Protein AF-A0A963EB41-F1 (afdb_monomer)

Solvent-accessible surface area (backbone atoms only — not comparable to full-atom values): 5505 Å² total; per-residue (Å²): 130,86,82,71,86,81,82,78,71,51,72,68,46,49,53,49,39,54,52,39,36,54,47,17,61,71,67,40,35,80,42,30,69,58,30,68,74,65,74,48,82,71,67,79,51,50,67,56,45,49,74,72,40,55,54,28,27,65,34,51,55,94,79,74,21,58,54,43,53,71,68,50,48,50,44,47,43,49,34,34,30,74,31,25,59,72,58,19,52,54,48,53,45,71,44,71,110

pLDDT: mean 93.55, std 11.29, range [39.25, 98.75]

Nearest PDB structures (foldseek):
  4kto-assembly1_A  TM=9.819E-01  e=1.047E-06  Sinorhizobium meliloti 1021
  4kto-assembly1_B  TM=9.781E-01  e=2.341E-06  Sinorhizobium meliloti 1021
  2vig-assembly2_G  TM=9.760E-01  e=4.923E-05  Homo sapiens
  2vig-assembly2_H  TM=9.793E-01  e=4.144E-05  Homo sapiens
  7y0a-assembly1_A  TM=9.609E-01  e=7.361E-05  Homo sapiens

Radius of gyration: 13.58 Å; Cα contacts (8 Å, |Δi|>4): 101; chains: 1; bounding box: 23×34×38 Å

Sequence (97 aa):
MIQGMDFQSNETAVMLRDTVRNFSQQEIAPLAEKIDNNNQFPRELWPKLGALGLFGITVPENYGGSNLGYFEHVIAMEEISRASGSVGLSYGADSNL

Foldseek 3Di:
DPPDDDPPDDPVLVVLLVVLLVCLVPPQQVCAVVCVVVVDDPPVCVVVCVVVQLLQDCPDVVVPHVVHDVSSNVSNLVSNVVRHVVRSVVSCVRNPD

Secondary structure (DSSP, 8-state):
----------HHHHHHHHHHHHHIIIIIGGGHHHHHHHT---TTHHHHHHHTT-TTTTS-GGGT-----HHHHHHHHHHHHHH-HHHHHHHHHHTT-

Structure (mmCIF, N/CA/C/O backbone):
data_AF-A0A963EB41-F1
#
_entry.id   AF-A0A963EB41-F1
#
loop_
_atom_site.group_PDB
_atom_site.id
_atom_site.type_symbol
_atom_site.label_atom_id
_atom_site.label_alt_id
_atom_site.label_comp_id
_atom_site.label_asym_id
_atom_site.label_entity_id
_atom_site.label_seq_id
_atom_site.pdbx_PDB_ins_code
_atom_site.Cartn_x
_atom_site.Cartn_y
_atom_site.Cartn_z
_atom_site.occupancy
_atom_site.B_iso_or_equiv
_atom_site.auth_seq_id
_atom_site.auth_comp_id
_atom_site.auth_asym_id
_atom_site.auth_atom_id
_atom_site.pdbx_PDB_model_num
ATOM 1 N N . MET A 1 1 ? -0.482 23.043 8.435 1.00 39.25 1 MET A N 1
ATOM 2 C CA . MET A 1 1 ? -0.258 21.946 7.473 1.00 39.25 1 MET A CA 1
ATOM 3 C C . MET A 1 1 ? 1.178 22.050 7.011 1.00 39.25 1 MET A C 1
ATOM 5 O O . MET A 1 1 ? 1.543 23.099 6.499 1.00 39.25 1 MET A O 1
ATOM 9 N N . ILE A 1 2 ? 2.014 21.055 7.305 1.00 44.22 2 ILE A N 1
ATOM 10 C CA . ILE A 1 2 ? 3.410 21.060 6.853 1.00 44.22 2 ILE A CA 1
ATOM 11 C C . ILE A 1 2 ? 3.367 20.853 5.341 1.00 44.22 2 ILE A C 1
ATOM 13 O O . ILE A 1 2 ? 2.895 19.819 4.874 1.00 44.22 2 ILE A O 1
ATOM 17 N N . GLN A 1 3 ? 3.780 21.862 4.583 1.00 59.50 3 GLN A N 1
ATOM 18 C CA . GLN A 1 3 ? 3.923 21.757 3.139 1.00 59.50 3 GLN A CA 1
ATOM 19 C C . GLN A 1 3 ? 5.170 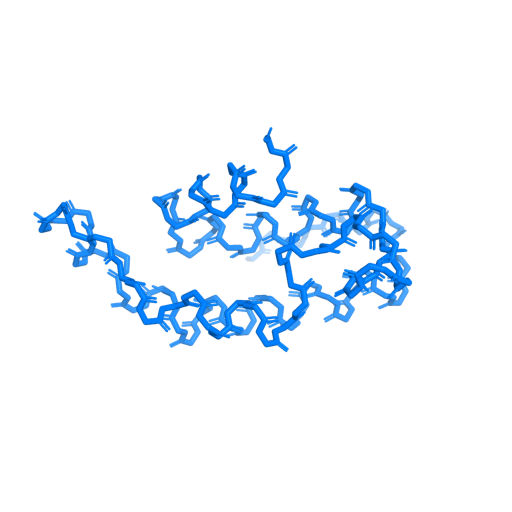20.899 2.890 1.00 59.50 3 GLN A C 1
ATOM 21 O O . GLN A 1 3 ? 6.287 21.329 3.173 1.00 59.50 3 GLN A O 1
ATOM 26 N N . GLY A 1 4 ? 4.963 19.635 2.516 1.00 64.69 4 GLY A N 1
ATOM 27 C CA . GLY A 1 4 ? 6.049 18.682 2.285 1.00 64.69 4 GLY A CA 1
ATOM 28 C C . GLY A 1 4 ? 6.900 19.084 1.081 1.00 64.69 4 GLY A C 1
ATOM 29 O O . GLY A 1 4 ? 6.382 19.650 0.121 1.00 64.69 4 GLY A O 1
ATOM 30 N N . MET A 1 5 ? 8.202 18.791 1.140 1.00 71.88 5 MET A N 1
ATOM 31 C CA . MET A 1 5 ? 9.089 18.890 -0.023 1.00 71.88 5 MET A CA 1
ATOM 32 C C . MET A 1 5 ? 8.585 17.984 -1.151 1.00 71.88 5 MET A C 1
ATOM 34 O O . MET A 1 5 ? 8.268 16.817 -0.916 1.00 71.88 5 MET A O 1
ATOM 38 N N . ASP A 1 6 ? 8.550 18.517 -2.370 1.00 67.31 6 ASP A N 1
ATOM 39 C CA . ASP A 1 6 ? 8.298 17.744 -3.583 1.00 67.31 6 ASP A CA 1
ATOM 40 C C . ASP A 1 6 ? 9.630 17.237 -4.150 1.00 67.31 6 ASP A C 1
ATOM 42 O O . ASP A 1 6 ? 10.451 18.004 -4.655 1.00 67.31 6 ASP A O 1
ATOM 46 N N . PHE A 1 7 ? 9.869 15.933 -4.016 1.00 70.38 7 PHE A N 1
ATOM 47 C CA . PHE A 1 7 ? 11.121 15.271 -4.390 1.00 70.38 7 PHE A CA 1
ATOM 48 C C . PHE A 1 7 ? 11.170 14.860 -5.871 1.00 70.38 7 PHE A C 1
ATOM 50 O O . PHE A 1 7 ? 11.585 13.750 -6.182 1.00 70.38 7 PHE A O 1
ATOM 57 N N . GLN A 1 8 ? 10.766 15.742 -6.792 1.00 61.94 8 GLN A N 1
ATOM 58 C CA . GLN A 1 8 ? 10.747 15.455 -8.238 1.00 61.94 8 GLN A CA 1
ATOM 59 C C . GLN A 1 8 ? 9.952 14.183 -8.579 1.00 61.94 8 GLN A C 1
ATOM 61 O O . GLN A 1 8 ? 10.427 13.292 -9.285 1.00 61.94 8 GLN A O 1
ATOM 66 N N . SER A 1 9 ? 8.730 14.084 -8.057 1.00 68.00 9 SER A N 1
ATOM 67 C CA . SER A 1 9 ? 7.835 12.991 -8.433 1.00 68.00 9 SER A CA 1
ATOM 68 C C . SER A 1 9 ? 7.434 13.107 -9.913 1.00 68.00 9 SER A C 1
ATOM 70 O O . SER A 1 9 ? 7.026 14.171 -10.374 1.00 68.00 9 SER A O 1
ATOM 72 N N . ASN A 1 10 ? 7.593 12.025 -10.686 1.00 83.06 10 ASN A N 1
ATOM 73 C CA . ASN A 1 10 ? 7.044 11.959 -12.044 1.00 83.06 10 ASN A CA 1
ATOM 74 C C . ASN A 1 10 ? 5.504 11.835 -11.978 1.00 83.06 10 ASN A C 1
ATOM 76 O O . ASN A 1 10 ? 4.943 11.527 -10.924 1.00 83.06 10 ASN A O 1
ATOM 80 N N . GLU A 1 11 ? 4.808 12.069 -13.093 1.00 89.88 11 GLU A N 1
ATOM 81 C CA . GLU A 1 11 ? 3.335 12.015 -13.133 1.00 89.88 11 GLU A CA 1
ATOM 82 C C . GLU A 1 11 ? 2.784 10.665 -12.643 1.00 89.88 11 GLU A C 1
ATOM 84 O O . GLU A 1 11 ? 1.797 10.633 -11.908 1.00 89.88 11 GLU A O 1
ATOM 89 N N . THR A 1 12 ? 3.458 9.557 -12.968 1.00 91.62 12 THR A N 1
ATOM 90 C CA . THR A 1 12 ? 3.102 8.209 -12.500 1.00 91.62 12 THR A CA 1
ATOM 91 C C . THR A 1 12 ? 3.127 8.110 -10.976 1.00 91.62 12 THR A C 1
ATOM 93 O O . THR A 1 12 ? 2.171 7.628 -10.373 1.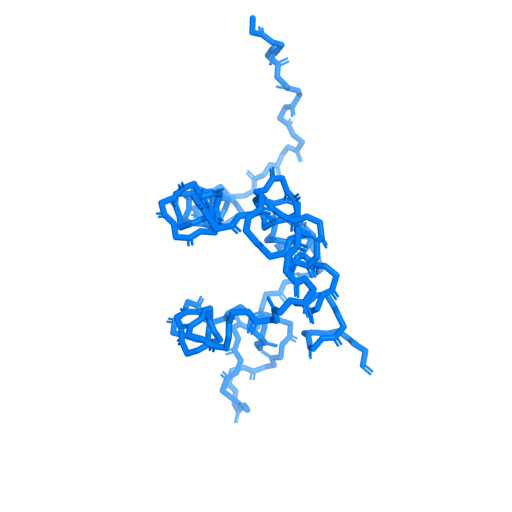00 91.62 12 THR A O 1
ATOM 96 N N . ALA A 1 13 ? 4.184 8.605 -10.336 1.00 92.50 13 ALA A N 1
ATOM 97 C CA . ALA A 1 13 ? 4.352 8.592 -8.891 1.00 92.50 13 ALA A CA 1
ATOM 98 C C . ALA A 1 13 ? 3.303 9.465 -8.184 1.00 92.50 13 ALA A C 1
ATOM 100 O O . ALA A 1 13 ? 2.791 9.076 -7.132 1.00 92.50 13 ALA A O 1
ATOM 101 N N . VAL A 1 14 ? 2.948 10.617 -8.766 1.00 93.38 14 VAL A N 1
ATOM 102 C CA . VAL A 1 14 ? 1.877 11.487 -8.248 1.00 93.38 14 VAL A CA 1
ATOM 103 C C . VAL A 1 14 ? 0.522 10.786 -8.336 1.00 93.38 14 VAL A 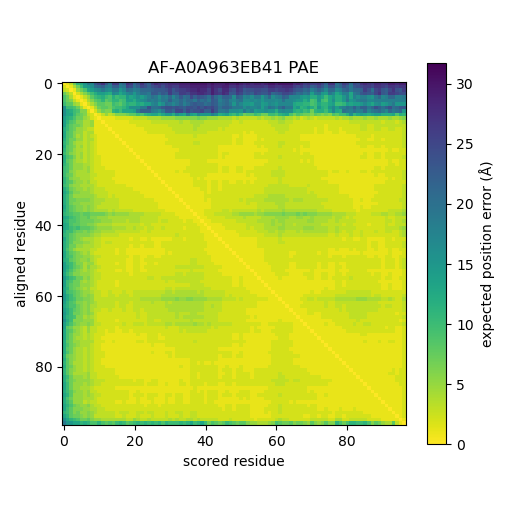C 1
ATOM 105 O O . VAL A 1 14 ? -0.177 10.678 -7.329 1.00 93.38 14 VAL A O 1
ATOM 108 N N . MET A 1 15 ? 0.173 10.243 -9.505 1.00 95.19 15 MET A N 1
ATOM 109 C CA . MET A 1 15 ? -1.096 9.533 -9.700 1.00 95.19 15 MET A CA 1
ATOM 110 C C . MET A 1 15 ? -1.213 8.302 -8.798 1.00 95.19 15 MET A C 1
ATOM 112 O O . MET A 1 15 ? -2.271 8.062 -8.209 1.00 95.19 15 MET A O 1
ATOM 116 N N . LEU A 1 16 ? -0.128 7.535 -8.656 1.00 96.75 16 LEU A N 1
ATOM 117 C CA . LEU A 1 16 ? -0.079 6.387 -7.757 1.00 96.75 16 LEU A CA 1
ATOM 118 C C . LEU A 1 16 ? -0.305 6.823 -6.310 1.00 96.75 16 LEU A C 1
ATOM 120 O O . LEU A 1 16 ? -1.144 6.240 -5.627 1.00 96.75 16 LEU A O 1
ATOM 124 N N . ARG A 1 17 ? 0.400 7.867 -5.855 1.00 96.81 17 ARG A N 1
ATOM 125 C CA . ARG A 1 17 ? 0.243 8.409 -4.502 1.00 96.81 17 ARG A CA 1
ATOM 126 C C . ARG A 1 17 ? -1.204 8.784 -4.224 1.00 96.81 17 ARG A C 1
ATOM 128 O O . ARG A 1 17 ? -1.741 8.364 -3.206 1.00 96.81 17 ARG A O 1
ATOM 135 N N . ASP A 1 18 ? -1.835 9.546 -5.110 1.00 97.25 18 ASP A N 1
ATOM 136 C CA . ASP A 1 18 ? -3.211 10.000 -4.906 1.00 97.25 18 ASP A CA 1
ATOM 137 C C . ASP A 1 18 ? -4.199 8.829 -4.918 1.00 97.25 18 ASP A C 1
ATOM 139 O O . ASP A 1 18 ? -5.104 8.769 -4.083 1.00 97.25 18 ASP A O 1
ATOM 143 N N . THR A 1 19 ? -3.988 7.853 -5.804 1.00 98.19 19 THR A N 1
ATOM 144 C CA . THR A 1 19 ? -4.802 6.632 -5.870 1.00 98.19 19 THR A CA 1
ATOM 145 C C . THR A 1 19 ? -4.702 5.831 -4.574 1.00 98.19 19 THR A C 1
ATOM 147 O O . THR A 1 19 ? -5.725 5.532 -3.952 1.00 98.19 19 THR A O 1
ATOM 150 N N . VAL A 1 20 ? -3.479 5.521 -4.128 1.00 98.56 20 VAL A N 1
ATOM 151 C CA . VAL A 1 20 ? -3.258 4.724 -2.915 1.00 98.56 20 VAL A CA 1
ATOM 152 C C . VAL A 1 20 ? -3.704 5.496 -1.679 1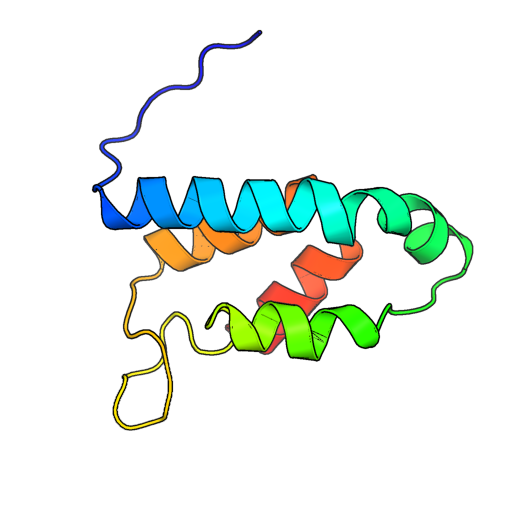.00 98.56 20 VAL A C 1
ATOM 154 O O . VAL A 1 20 ? -4.361 4.923 -0.820 1.00 98.56 20 VAL A O 1
ATOM 157 N N . ARG A 1 21 ? -3.446 6.805 -1.599 1.00 98.56 21 ARG A N 1
ATOM 158 C CA . ARG A 1 21 ? -3.913 7.651 -0.495 1.00 98.56 21 ARG A CA 1
ATOM 159 C C . ARG A 1 21 ? -5.429 7.622 -0.366 1.00 98.56 21 ARG A C 1
ATOM 161 O O . ARG A 1 21 ? -5.937 7.406 0.731 1.00 98.56 21 ARG A O 1
ATOM 168 N N . ASN A 1 22 ? -6.149 7.840 -1.465 1.00 98.62 22 ASN A N 1
ATOM 169 C CA . ASN A 1 22 ? -7.609 7.854 -1.449 1.00 98.62 22 ASN A CA 1
ATOM 170 C C . ASN A 1 22 ? -8.167 6.491 -1.030 1.00 98.62 22 ASN A C 1
ATOM 172 O O . ASN A 1 22 ? -9.025 6.436 -0.150 1.00 98.62 22 ASN A O 1
ATOM 176 N N . PHE A 1 23 ? -7.625 5.402 -1.582 1.00 98.75 23 PHE A N 1
ATOM 177 C CA . PHE A 1 23 ? -7.981 4.047 -1.170 1.00 98.75 23 PHE A CA 1
ATOM 178 C C . PHE A 1 23 ? -7.712 3.818 0.324 1.00 98.75 23 PHE A C 1
ATOM 180 O O . PHE A 1 23 ? -8.602 3.406 1.062 1.00 98.75 23 PHE A O 1
ATOM 187 N N . SER A 1 24 ? -6.512 4.149 0.797 1.00 98.75 24 SER A N 1
ATOM 188 C CA . SER A 1 24 ? -6.106 3.969 2.189 1.00 98.75 24 SER A CA 1
ATOM 189 C C . SER A 1 24 ? -7.004 4.732 3.162 1.00 98.75 24 SER A C 1
ATOM 191 O O . SER A 1 24 ? -7.396 4.181 4.187 1.00 98.75 24 SER A O 1
ATOM 193 N N . GLN A 1 25 ? -7.382 5.973 2.848 1.00 98.75 25 GLN A N 1
ATOM 194 C CA . GLN A 1 25 ? -8.275 6.766 3.700 1.00 98.75 25 GLN A CA 1
ATOM 195 C C . GLN A 1 25 ? -9.716 6.238 3.715 1.00 98.75 25 GLN A C 1
ATOM 197 O O . GLN A 1 25 ? -10.376 6.305 4.749 1.00 98.75 25 GLN A O 1
ATOM 202 N N . GLN A 1 26 ? -10.211 5.723 2.588 1.00 98.50 26 GLN A N 1
ATOM 203 C CA . GLN A 1 26 ? -11.596 5.261 2.465 1.00 98.50 26 GLN A CA 1
ATOM 204 C C . GLN A 1 26 ? -11.794 3.830 2.974 1.00 98.50 26 GLN A C 1
ATOM 206 O O . GLN A 1 26 ? -12.817 3.531 3.583 1.00 98.50 26 GLN A O 1
ATOM 211 N N . GLU A 1 27 ? -10.820 2.952 2.743 1.00 98.44 27 GLU A N 1
ATOM 212 C CA . GLU A 1 27 ? -10.981 1.506 2.914 1.00 98.44 27 GLU A CA 1
ATOM 213 C C . GLU A 1 27 ? -10.149 0.945 4.073 1.00 98.44 27 GLU A C 1
ATOM 215 O O . GLU A 1 27 ? -10.578 -0.004 4.726 1.00 98.44 27 GLU A O 1
ATOM 220 N N . ILE A 1 28 ? -8.972 1.519 4.356 1.00 98.62 28 ILE A N 1
ATOM 221 C CA . ILE A 1 28 ? -8.043 0.989 5.370 1.00 98.62 28 ILE A CA 1
ATOM 222 C C . ILE A 1 28 ? -8.193 1.730 6.702 1.00 98.62 28 ILE A C 1
ATOM 224 O O . ILE A 1 28 ? -8.382 1.100 7.742 1.00 98.62 28 ILE A O 1
ATOM 228 N N . ALA A 1 29 ? -8.132 3.064 6.686 1.00 98.69 29 ALA A N 1
ATOM 229 C CA . ALA A 1 29 ? -8.130 3.892 7.892 1.00 98.69 29 ALA A CA 1
ATOM 230 C C . ALA A 1 29 ? -9.344 3.647 8.816 1.00 98.69 29 ALA A C 1
ATOM 232 O O . ALA A 1 29 ? -9.135 3.545 10.026 1.00 98.69 29 ALA A O 1
ATOM 233 N N . PRO A 1 30 ? -10.584 3.449 8.311 1.00 98.50 30 PRO A N 1
ATOM 234 C CA . PRO A 1 30 ? -11.734 3.147 9.171 1.00 98.50 30 PRO A CA 1
ATOM 235 C C . PRO A 1 30 ? -11.633 1.807 9.914 1.00 98.50 30 PRO A C 1
ATOM 237 O O . PRO A 1 30 ? -12.363 1.580 10.877 1.00 98.50 30 PRO A O 1
ATOM 240 N N . LEU A 1 31 ? -10.762 0.901 9.459 1.00 98.00 31 LEU A N 1
ATOM 241 C CA . LEU A 1 31 ? -10.585 -0.430 10.037 1.00 98.00 31 LEU A CA 1
ATOM 242 C C . LEU A 1 31 ? -9.395 -0.505 11.002 1.00 98.00 31 LEU A C 1
ATOM 244 O O . LEU A 1 31 ? -9.348 -1.435 11.804 1.00 98.00 31 LEU A O 1
ATOM 248 N N . ALA A 1 32 ? -8.464 0.454 10.957 1.00 98.12 32 ALA A N 1
ATOM 249 C CA . ALA A 1 32 ? -7.176 0.392 11.652 1.00 98.12 32 ALA A CA 1
ATOM 250 C C . ALA A 1 32 ? -7.302 0.086 13.155 1.00 98.12 32 ALA A C 1
ATOM 252 O O . ALA A 1 32 ? -6.741 -0.896 13.633 1.00 98.12 32 ALA A O 1
ATOM 253 N N . GLU A 1 33 ? -8.118 0.851 13.885 1.00 98.12 33 GLU A N 1
ATOM 254 C CA . GLU A 1 33 ? -8.319 0.651 15.328 1.00 98.12 33 GLU A CA 1
ATOM 255 C C . GLU A 1 33 ? -8.926 -0.726 15.648 1.00 98.12 33 GLU A C 1
ATOM 257 O O . GLU A 1 33 ? -8.544 -1.383 16.616 1.00 98.12 33 GLU A O 1
ATOM 262 N N . LYS A 1 34 ? -9.863 -1.203 14.819 1.00 97.81 34 LYS A N 1
ATOM 263 C CA . LYS A 1 34 ? -10.490 -2.517 15.005 1.00 97.81 34 LYS A CA 1
ATOM 264 C C . LYS A 1 34 ? -9.493 -3.652 14.769 1.00 97.81 34 LYS A C 1
ATOM 266 O O . LYS A 1 34 ? -9.542 -4.644 15.494 1.00 97.81 34 LYS A O 1
ATOM 271 N N . ILE A 1 35 ? -8.629 -3.522 13.762 1.00 97.69 35 ILE A N 1
ATOM 272 C CA . ILE A 1 35 ? -7.574 -4.497 13.448 1.00 97.69 35 ILE A CA 1
ATOM 273 C C . ILE A 1 35 ? -6.636 -4.630 14.644 1.00 97.69 35 ILE A C 1
ATOM 275 O O . ILE A 1 35 ? -6.401 -5.748 15.106 1.00 97.69 35 ILE A O 1
ATOM 279 N N . ASP A 1 36 ? -6.176 -3.496 15.171 1.00 97.69 36 ASP A N 1
ATOM 280 C CA . ASP A 1 36 ? -5.223 -3.453 16.276 1.00 97.69 36 ASP A CA 1
ATOM 281 C C . ASP A 1 36 ? -5.843 -3.990 17.578 1.00 97.69 36 ASP A C 1
ATOM 283 O O . ASP A 1 36 ? -5.235 -4.816 18.258 1.00 97.69 36 ASP A O 1
ATOM 287 N N . ASN A 1 37 ? -7.087 -3.612 17.895 1.00 98.06 37 ASN A N 1
ATOM 288 C CA . ASN A 1 37 ? -7.771 -4.066 19.111 1.00 98.06 37 ASN A CA 1
ATOM 289 C C . ASN A 1 37 ? -8.136 -5.556 19.082 1.00 98.06 37 ASN A C 1
ATOM 291 O O . ASN A 1 37 ? -8.037 -6.244 20.098 1.00 98.06 37 ASN A O 1
ATOM 295 N N . ASN A 1 38 ? -8.580 -6.066 17.930 1.00 97.31 38 ASN A N 1
ATOM 296 C CA . ASN A 1 38 ? -9.063 -7.444 17.823 1.00 97.31 38 ASN A CA 1
ATOM 297 C C . ASN A 1 38 ? -7.979 -8.432 17.381 1.00 97.31 38 ASN A C 1
ATOM 299 O O . ASN A 1 38 ? -8.243 -9.635 17.375 1.00 97.31 38 ASN A O 1
ATOM 303 N N . ASN A 1 39 ? -6.794 -7.949 16.989 1.00 96.44 39 ASN A N 1
ATOM 304 C CA . ASN A 1 39 ? -5.715 -8.752 16.416 1.00 96.44 39 ASN A CA 1
ATOM 305 C C . ASN A 1 39 ? -6.205 -9.647 15.257 1.00 96.44 39 ASN A C 1
ATOM 307 O O . ASN A 1 39 ? -5.899 -10.840 15.177 1.00 96.44 39 ASN A O 1
ATOM 311 N N . GLN A 1 40 ? -7.045 -9.081 14.385 1.00 96.12 40 GLN A N 1
ATOM 312 C CA . GLN A 1 40 ? -7.661 -9.788 13.262 1.00 96.12 40 GLN A CA 1
ATOM 313 C C . GLN A 1 40 ? -7.347 -9.093 11.949 1.00 96.12 40 GLN A C 1
ATOM 315 O O . GLN A 1 40 ? -7.639 -7.914 11.759 1.00 96.12 40 GLN A O 1
ATOM 320 N N . PHE A 1 41 ? -6.791 -9.869 11.023 1.00 94.25 41 PHE A N 1
ATOM 321 C CA . PHE A 1 41 ? -6.402 -9.376 9.717 1.00 94.25 41 PHE A CA 1
ATOM 322 C C . PHE A 1 41 ? -7.620 -9.203 8.779 1.00 94.25 41 PHE A C 1
ATOM 324 O O . PHE A 1 41 ? -8.352 -10.178 8.571 1.00 94.25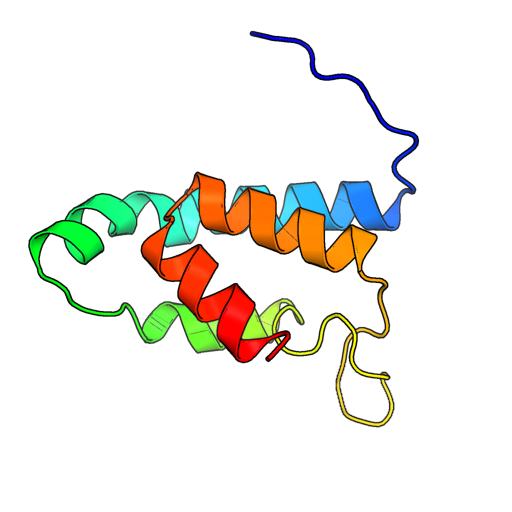 41 PHE A O 1
ATOM 331 N N . PRO A 1 42 ? -7.826 -8.024 8.158 1.00 94.88 42 PRO A N 1
ATOM 332 C CA . PRO A 1 42 ? -8.966 -7.743 7.278 1.00 94.88 42 PRO A CA 1
ATOM 333 C C . PRO A 1 42 ? -8.737 -8.305 5.862 1.00 94.88 42 PRO A C 1
ATOM 335 O O . PRO A 1 42 ? -8.334 -7.599 4.933 1.00 94.88 42 PRO A O 1
ATOM 338 N N . ARG A 1 43 ? -8.965 -9.610 5.674 1.00 95.44 43 ARG A N 1
ATOM 339 C CA . ARG A 1 43 ? -8.719 -10.305 4.391 1.00 95.44 43 ARG A CA 1
ATOM 340 C C . ARG A 1 43 ? -9.469 -9.702 3.201 1.00 95.44 43 ARG A C 1
ATOM 342 O O . ARG A 1 43 ? -9.016 -9.833 2.069 1.00 95.44 43 ARG A O 1
ATOM 349 N N . GLU A 1 44 ? -10.589 -9.035 3.439 1.00 96.25 44 GLU A N 1
ATOM 350 C CA . GLU A 1 44 ? -11.377 -8.336 2.425 1.00 96.25 44 GLU A CA 1
ATOM 351 C C . GLU A 1 44 ? -10.614 -7.205 1.718 1.00 96.25 44 GLU A C 1
ATOM 353 O O . GLU A 1 44 ? -10.987 -6.827 0.606 1.00 96.25 44 GLU A O 1
ATOM 358 N N . LEU A 1 45 ? -9.535 -6.683 2.317 1.00 97.62 45 LEU A N 1
ATOM 359 C CA . LEU A 1 45 ? -8.689 -5.671 1.685 1.00 97.62 45 LEU A CA 1
ATOM 360 C C . LEU A 1 45 ? -7.810 -6.249 0.568 1.00 97.62 45 LEU A C 1
ATOM 362 O O . LEU A 1 45 ? -7.456 -5.515 -0.351 1.00 97.62 45 LEU A O 1
ATOM 366 N N . TRP A 1 46 ? -7.478 -7.547 0.597 1.00 96.88 46 TRP A N 1
ATOM 367 C CA . TRP A 1 46 ? -6.495 -8.137 -0.327 1.00 96.88 46 TRP A CA 1
ATOM 368 C C . TRP A 1 46 ? -6.971 -8.086 -1.777 1.00 96.88 46 TRP A C 1
ATOM 370 O O . TRP A 1 46 ? -6.271 -7.515 -2.609 1.00 96.88 46 TRP A O 1
ATOM 380 N N . PRO A 1 47 ? -8.175 -8.581 -2.114 1.00 97.94 47 PRO A N 1
ATOM 381 C CA . PRO A 1 47 ? -8.675 -8.474 -3.481 1.00 97.94 47 PRO A CA 1
ATOM 382 C C . PRO A 1 47 ? -8.736 -7.024 -3.983 1.00 97.94 47 PRO A C 1
ATOM 384 O O . PRO A 1 47 ? -8.495 -6.776 -5.161 1.00 97.94 47 PRO A O 1
ATOM 387 N N . LYS A 1 48 ? -9.013 -6.060 -3.092 1.00 98.12 48 LYS A N 1
ATOM 388 C CA . LYS A 1 48 ? -9.073 -4.635 -3.442 1.00 98.12 48 LYS A CA 1
ATOM 389 C C . LYS A 1 48 ? -7.686 -4.060 -3.751 1.00 98.12 48 LYS A C 1
ATOM 391 O O . LYS A 1 48 ? -7.527 -3.399 -4.769 1.00 98.12 48 LYS A O 1
ATOM 396 N N . LEU A 1 49 ? -6.682 -4.359 -2.924 1.00 97.56 49 LEU A N 1
ATOM 397 C CA . LEU A 1 49 ? -5.283 -3.980 -3.168 1.00 97.56 49 LEU A CA 1
ATOM 398 C C . LEU A 1 49 ? -4.735 -4.630 -4.450 1.00 97.56 49 LEU A C 1
ATOM 400 O O . LEU A 1 49 ? -4.049 -3.978 -5.236 1.00 97.56 49 LEU A O 1
ATOM 404 N N . GLY A 1 50 ? -5.088 -5.894 -4.696 1.00 97.12 50 GLY A N 1
ATOM 405 C CA . GLY A 1 50 ? -4.730 -6.611 -5.919 1.00 97.12 50 GLY A CA 1
ATOM 406 C C . GLY A 1 50 ? -5.344 -5.989 -7.175 1.00 97.12 50 GLY A C 1
ATOM 407 O O . GLY A 1 50 ? -4.654 -5.847 -8.179 1.00 97.12 50 GLY A O 1
ATOM 408 N N . ALA A 1 51 ? -6.602 -5.540 -7.111 1.00 97.38 51 ALA A N 1
ATOM 409 C CA . ALA A 1 51 ? -7.265 -4.847 -8.220 1.00 97.38 51 ALA A CA 1
ATOM 410 C C . ALA A 1 51 ? -6.615 -3.495 -8.578 1.00 97.38 51 ALA A C 1
ATOM 412 O O . ALA A 1 51 ? -6.779 -3.023 -9.700 1.00 97.38 51 ALA A O 1
ATOM 413 N N . LEU A 1 52 ? -5.860 -2.894 -7.651 1.00 97.31 52 LEU A N 1
ATOM 414 C CA . LEU A 1 52 ? -5.049 -1.695 -7.889 1.00 97.31 52 LEU A CA 1
ATOM 415 C C . LEU A 1 52 ? -3.647 -2.009 -8.447 1.00 97.31 52 LEU A C 1
ATOM 417 O O . LEU A 1 52 ? -2.870 -1.088 -8.680 1.00 97.31 52 LEU A O 1
ATOM 421 N N . GLY A 1 53 ? -3.295 -3.286 -8.636 1.00 96.94 53 GLY A N 1
ATOM 422 C CA . GLY A 1 53 ? -1.989 -3.702 -9.162 1.00 96.94 53 GLY A CA 1
ATOM 423 C C . GLY A 1 53 ? -0.833 -3.600 -8.158 1.00 96.94 53 GLY A C 1
ATOM 424 O O . GLY A 1 53 ? 0.331 -3.635 -8.558 1.00 96.94 53 GLY A O 1
ATOM 425 N N . LEU A 1 54 ? -1.127 -3.467 -6.858 1.00 98.00 54 LEU A N 1
ATOM 426 C CA . LEU A 1 54 ? -0.112 -3.150 -5.847 1.00 98.00 54 LEU A CA 1
ATOM 427 C C . LEU A 1 54 ? 0.751 -4.355 -5.441 1.00 98.00 54 LEU A C 1
ATOM 429 O O . LEU A 1 54 ? 1.930 -4.181 -5.155 1.00 98.00 54 LEU A O 1
ATOM 433 N N . PHE A 1 55 ? 0.215 -5.580 -5.450 1.00 97.81 55 PHE A N 1
ATOM 434 C CA . PHE A 1 55 ? 1.003 -6.770 -5.078 1.00 97.81 55 PHE A CA 1
ATOM 435 C C . PHE A 1 55 ? 2.087 -7.124 -6.102 1.00 97.81 55 PHE A C 1
ATOM 437 O O . PHE A 1 55 ? 3.146 -7.616 -5.738 1.00 97.81 55 PHE A O 1
ATOM 444 N N . GLY A 1 56 ? 1.847 -6.830 -7.381 1.00 97.31 56 GLY A N 1
ATOM 445 C CA . GLY A 1 56 ? 2.803 -7.039 -8.469 1.00 97.31 56 GLY A CA 1
ATOM 446 C C . GLY A 1 56 ? 3.521 -5.760 -8.891 1.00 97.31 56 GLY A C 1
ATOM 447 O O . GLY A 1 56 ? 3.909 -5.649 -10.050 1.00 97.31 56 GLY A O 1
ATOM 448 N N . ILE A 1 57 ? 3.649 -4.764 -8.012 1.00 98.06 57 ILE A N 1
ATOM 449 C CA . ILE A 1 57 ? 4.061 -3.408 -8.401 1.00 98.06 57 ILE A CA 1
ATOM 450 C C . ILE A 1 57 ? 5.422 -3.349 -9.108 1.00 98.06 57 ILE A C 1
ATOM 452 O O . ILE A 1 57 ? 5.542 -2.658 -10.114 1.00 98.06 57 ILE A O 1
ATOM 456 N N . THR A 1 58 ? 6.40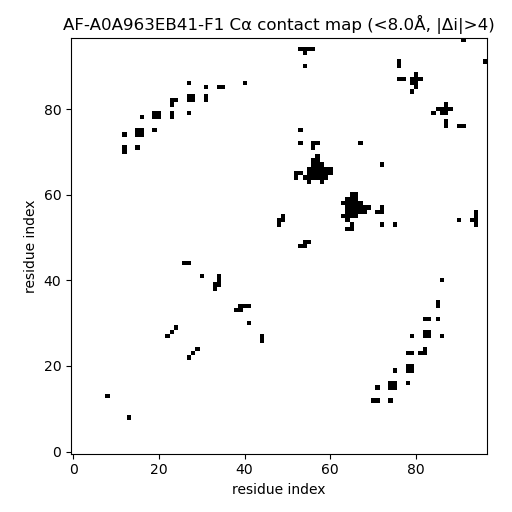7 -4.125 -8.653 1.00 98.06 58 THR A N 1
ATOM 457 C CA . THR A 1 58 ? 7.742 -4.245 -9.273 1.00 98.06 58 THR A CA 1
ATOM 458 C C . THR A 1 58 ? 7.882 -5.459 -10.196 1.00 98.06 58 THR A C 1
ATOM 460 O O . THR A 1 58 ? 8.948 -5.698 -10.764 1.00 98.06 58 THR A O 1
ATOM 463 N N . VAL A 1 59 ? 6.817 -6.248 -10.354 1.00 98.00 59 VAL A N 1
ATOM 464 C CA . VAL A 1 59 ? 6.813 -7.452 -11.190 1.00 98.00 59 VAL A CA 1
ATOM 465 C C . VAL A 1 59 ? 6.592 -7.049 -12.656 1.00 98.00 59 VAL A C 1
ATOM 467 O O . VAL A 1 59 ? 5.741 -6.199 -12.927 1.00 98.00 59 VAL A O 1
ATOM 470 N N . PRO A 1 60 ? 7.312 -7.644 -13.625 1.00 98.06 60 PRO A N 1
ATOM 471 C CA . PRO A 1 60 ? 7.090 -7.370 -15.043 1.00 98.06 60 PRO A CA 1
ATOM 472 C C . PRO A 1 60 ? 5.661 -7.689 -15.524 1.00 98.06 60 PRO A C 1
ATOM 474 O O . PRO A 1 60 ? 5.041 -8.663 -15.088 1.00 98.06 60 PRO A O 1
ATOM 477 N N . GLU A 1 61 ? 5.157 -6.913 -16.490 1.00 97.25 61 GLU A N 1
ATOM 478 C CA . GLU A 1 61 ? 3.789 -7.043 -17.029 1.00 97.25 61 GLU A CA 1
ATOM 479 C C . GLU A 1 61 ? 3.495 -8.426 -17.628 1.00 97.25 61 GLU A C 1
ATOM 481 O O . GLU A 1 61 ? 2.381 -8.933 -17.516 1.00 97.25 61 GLU A O 1
ATOM 486 N N . ASN A 1 62 ? 4.494 -9.093 -18.219 1.00 97.88 62 ASN A N 1
ATOM 487 C CA . ASN A 1 62 ? 4.332 -10.436 -18.790 1.00 97.88 62 ASN A CA 1
ATOM 488 C C . ASN A 1 62 ? 4.055 -11.525 -17.736 1.00 97.88 62 ASN A C 1
ATOM 490 O O . ASN A 1 62 ? 3.671 -12.635 -18.102 1.00 97.88 62 ASN A O 1
ATOM 494 N N . TYR A 1 63 ? 4.224 -11.209 -16.451 1.00 97.56 63 TYR A N 1
ATOM 495 C CA . TYR A 1 63 ? 3.823 -12.046 -15.320 1.00 97.56 63 TYR A CA 1
ATOM 496 C C . TYR A 1 63 ? 2.592 -11.495 -14.578 1.00 97.56 63 TYR A C 1
ATOM 498 O O . TYR A 1 63 ? 2.237 -12.011 -13.522 1.00 97.56 63 TYR A O 1
ATOM 506 N N . GLY A 1 64 ? 1.927 -10.470 -15.124 1.00 96.00 64 GLY A N 1
ATOM 507 C CA . GLY A 1 64 ? 0.740 -9.841 -14.537 1.00 96.00 64 GLY A CA 1
ATOM 508 C C . GLY A 1 64 ? 1.031 -8.740 -13.513 1.00 96.00 64 GLY A C 1
ATOM 509 O O . GLY A 1 64 ? 0.132 -8.377 -12.758 1.00 96.00 64 GLY A O 1
ATOM 510 N N . GLY A 1 65 ? 2.267 -8.233 -13.456 1.00 97.19 65 GLY A N 1
ATOM 511 C CA . GLY A 1 65 ? 2.637 -7.106 -12.599 1.00 97.19 65 GLY A CA 1
ATOM 512 C C . GLY A 1 65 ? 2.473 -5.735 -13.261 1.00 97.19 65 GLY A C 1
ATOM 513 O O . GLY A 1 65 ? 2.072 -5.632 -14.418 1.00 97.19 65 GLY A O 1
ATOM 514 N N . SER A 1 66 ? 2.809 -4.682 -12.516 1.00 96.94 66 SER A N 1
ATOM 515 C CA . SER A 1 66 ? 2.684 -3.282 -12.953 1.00 96.94 66 SER A CA 1
ATOM 516 C C . SER A 1 66 ? 3.984 -2.703 -13.527 1.00 96.94 66 SER A C 1
ATOM 518 O O . SER A 1 66 ? 3.973 -1.586 -14.035 1.00 96.94 66 SER A O 1
ATOM 520 N N . ASN A 1 67 ? 5.101 -3.438 -13.436 1.00 97.06 67 ASN A N 1
ATOM 521 C CA . ASN A 1 67 ? 6.416 -3.062 -13.969 1.00 97.06 67 ASN A CA 1
ATOM 522 C C . ASN A 1 67 ? 6.886 -1.641 -13.573 1.00 97.06 67 ASN A C 1
ATOM 524 O O . ASN A 1 67 ? 7.541 -0.948 -14.353 1.00 97.06 67 ASN A O 1
ATOM 528 N N . LEU A 1 68 ? 6.544 -1.206 -12.357 1.00 96.31 68 LEU A N 1
ATOM 529 C CA . LEU A 1 68 ? 7.005 0.047 -11.757 1.00 96.31 68 LEU A CA 1
ATOM 530 C C . LEU A 1 68 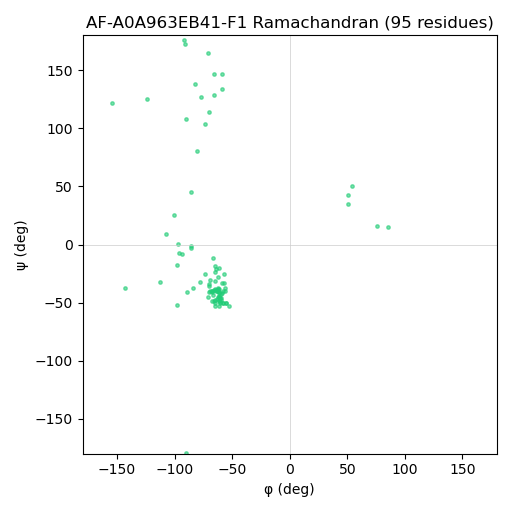? 8.298 -0.166 -10.952 1.00 96.31 68 LEU A C 1
ATOM 532 O O . LEU A 1 68 ? 8.770 -1.289 -10.766 1.00 96.31 68 LEU A O 1
ATOM 536 N N . GLY A 1 69 ? 8.901 0.927 -10.481 1.00 95.50 69 GLY A N 1
ATOM 537 C CA . GLY A 1 69 ? 10.131 0.897 -9.700 1.00 95.50 69 GLY A CA 1
ATOM 538 C C . GLY A 1 69 ? 9.905 0.837 -8.189 1.00 95.50 69 GLY A C 1
ATOM 539 O O . GLY A 1 69 ? 8.796 0.954 -7.667 1.00 95.50 69 GLY A O 1
ATOM 540 N N . TYR A 1 70 ? 11.011 0.717 -7.449 1.00 96.31 70 TYR A N 1
ATOM 541 C CA . TYR A 1 70 ? 10.986 0.770 -5.984 1.00 96.31 70 TYR A CA 1
ATOM 542 C C . TYR A 1 70 ? 10.543 2.129 -5.434 1.00 96.31 70 TYR A C 1
ATOM 544 O O . TYR A 1 70 ? 10.052 2.199 -4.313 1.00 96.31 70 TYR A O 1
ATOM 552 N N . PHE A 1 71 ? 10.697 3.210 -6.202 1.00 94.50 71 PHE A N 1
ATOM 553 C CA . PHE A 1 71 ? 10.218 4.523 -5.780 1.00 94.50 71 PHE A CA 1
ATOM 554 C C . PHE A 1 71 ? 8.688 4.543 -5.675 1.00 94.50 71 PHE A C 1
ATOM 556 O O . PHE A 1 71 ? 8.139 4.928 -4.643 1.00 94.50 71 PHE A O 1
ATOM 563 N N . GLU A 1 72 ? 8.003 4.037 -6.699 1.00 96.12 72 GLU A N 1
ATOM 564 C CA . GLU A 1 72 ? 6.554 3.848 -6.703 1.00 96.12 72 GLU A CA 1
ATOM 565 C C . GLU A 1 72 ? 6.111 2.870 -5.607 1.00 96.12 72 GLU A C 1
ATOM 567 O O . GLU A 1 72 ? 5.135 3.121 -4.895 1.00 96.12 72 GLU A O 1
ATOM 572 N N . HIS A 1 73 ? 6.867 1.788 -5.406 1.00 97.88 73 HIS A N 1
ATOM 573 C CA . HIS A 1 73 ? 6.588 0.820 -4.347 1.00 97.88 73 HIS A CA 1
ATOM 574 C C . HIS A 1 73 ? 6.649 1.433 -2.943 1.00 97.88 73 HIS A C 1
ATOM 576 O O . HIS A 1 73 ? 5.737 1.218 -2.141 1.00 97.88 73 HIS A O 1
ATOM 582 N N . VAL A 1 74 ? 7.662 2.258 -2.662 1.00 96.88 74 VAL A N 1
ATOM 583 C CA . VAL A 1 74 ? 7.787 2.986 -1.390 1.00 96.88 74 VAL A CA 1
ATOM 584 C C . VAL A 1 74 ? 6.647 3.985 -1.205 1.00 96.88 74 VAL A C 1
ATOM 586 O O . VAL A 1 74 ? 6.120 4.085 -0.101 1.00 96.88 74 VAL A O 1
ATOM 589 N N . ILE A 1 75 ? 6.210 4.676 -2.262 1.00 96.62 75 ILE A N 1
ATOM 590 C CA . ILE A 1 75 ? 5.045 5.574 -2.196 1.00 96.62 75 ILE A CA 1
ATOM 591 C C . ILE A 1 75 ? 3.780 4.802 -1.807 1.00 96.62 75 ILE A C 1
ATOM 593 O O . ILE A 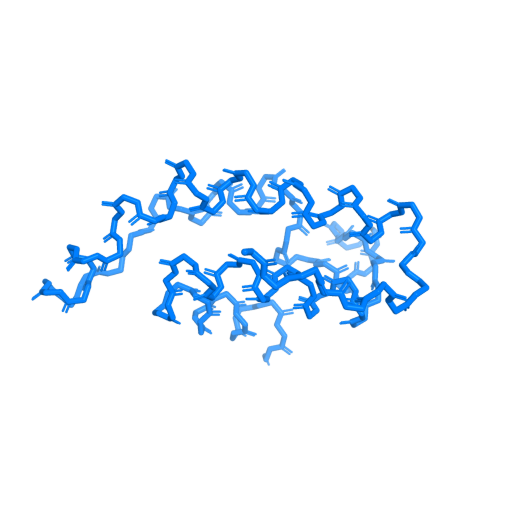1 75 ? 3.043 5.235 -0.920 1.00 96.62 75 ILE A O 1
ATOM 597 N N . ALA A 1 76 ? 3.533 3.647 -2.431 1.00 98.25 76 ALA A N 1
ATOM 598 C CA . ALA A 1 76 ? 2.391 2.809 -2.079 1.00 98.25 76 ALA A CA 1
ATOM 599 C C . ALA A 1 76 ? 2.480 2.326 -0.620 1.00 98.25 76 ALA A C 1
ATOM 601 O O . ALA A 1 76 ? 1.509 2.429 0.132 1.00 98.25 76 ALA A O 1
ATOM 602 N N . MET A 1 77 ? 3.662 1.868 -0.194 1.00 98.31 77 MET A N 1
ATOM 603 C CA . MET A 1 77 ? 3.920 1.450 1.186 1.00 98.31 77 MET A CA 1
ATOM 604 C C . MET A 1 77 ? 3.682 2.589 2.186 1.00 98.31 77 MET A C 1
ATOM 606 O O . MET A 1 77 ? 3.067 2.364 3.229 1.00 98.31 77 MET A O 1
ATOM 610 N N . GLU A 1 78 ? 4.130 3.808 1.876 1.00 98.06 78 GLU A N 1
ATOM 611 C CA . GLU A 1 78 ? 3.953 4.990 2.722 1.00 98.06 78 GLU A CA 1
ATOM 612 C C . GLU A 1 78 ? 2.468 5.302 2.933 1.00 98.06 78 GLU A C 1
ATOM 614 O O . GLU A 1 78 ? 2.020 5.450 4.072 1.00 98.06 78 GLU A O 1
ATOM 619 N N . GLU A 1 79 ? 1.686 5.374 1.855 1.00 98.62 79 GLU A N 1
ATOM 620 C CA . GLU A 1 79 ? 0.271 5.746 1.933 1.00 98.62 79 GLU A CA 1
ATOM 621 C C . GLU A 1 79 ? -0.590 4.653 2.591 1.00 98.62 79 GLU A C 1
ATOM 623 O O . GLU A 1 79 ? -1.533 4.975 3.315 1.00 98.62 79 GLU A O 1
ATOM 628 N N . ILE A 1 80 ? -0.267 3.366 2.406 1.00 98.75 80 ILE A N 1
ATOM 629 C CA . ILE A 1 80 ? -0.927 2.258 3.127 1.00 98.75 80 ILE A CA 1
ATOM 630 C C . ILE A 1 80 ? -0.572 2.307 4.617 1.00 98.75 80 ILE A C 1
ATOM 632 O O . ILE A 1 80 ? -1.461 2.274 5.473 1.00 98.75 80 ILE A O 1
ATOM 636 N N . SER A 1 81 ? 0.715 2.444 4.942 1.00 98.69 81 SER A N 1
ATOM 637 C 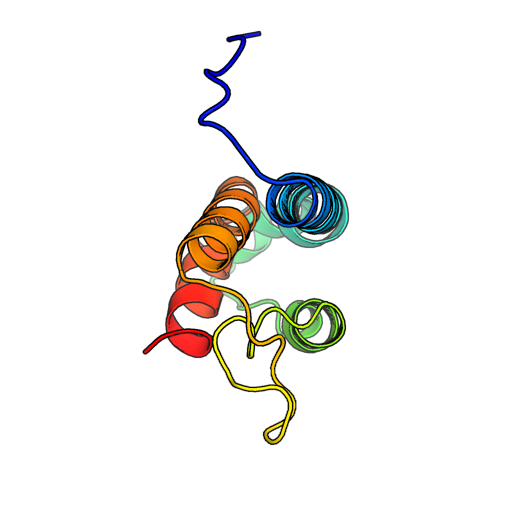CA . SER A 1 81 ? 1.197 2.455 6.331 1.00 98.69 81 SER A CA 1
ATOM 638 C C . SER A 1 81 ? 0.677 3.655 7.119 1.00 98.69 81 SER A C 1
ATOM 640 O O . SER A 1 81 ? 0.436 3.550 8.319 1.00 98.69 81 SER A O 1
ATOM 642 N N . ARG A 1 82 ? 0.450 4.788 6.442 1.00 98.50 82 ARG A N 1
ATOM 643 C CA . ARG A 1 82 ? -0.170 5.987 7.022 1.00 98.50 82 ARG A CA 1
ATOM 644 C C . ARG A 1 82 ? -1.605 5.736 7.499 1.00 98.50 82 ARG A C 1
ATOM 646 O O . ARG A 1 82 ? -2.048 6.418 8.419 1.00 98.50 82 ARG A O 1
ATOM 653 N N . ALA A 1 83 ? -2.325 4.792 6.890 1.00 98.56 83 ALA A N 1
ATOM 654 C CA . ALA A 1 83 ? -3.668 4.402 7.317 1.00 98.56 83 ALA A CA 1
ATOM 655 C C . ALA A 1 83 ? -3.658 3.277 8.360 1.00 98.56 83 ALA A C 1
ATOM 657 O O . ALA A 1 83 ? -4.426 3.332 9.315 1.00 98.56 83 ALA A O 1
ATOM 658 N N . SER A 1 84 ? -2.800 2.266 8.201 1.00 98.56 84 SER A N 1
ATOM 659 C CA . SER A 1 84 ? -2.604 1.207 9.196 1.00 98.56 84 SER A CA 1
ATOM 660 C C . SER A 1 84 ? -1.211 0.599 9.061 1.00 98.56 84 SER A C 1
ATOM 662 O O . SER A 1 84 ? -0.877 0.027 8.023 1.00 98.56 84 SER A O 1
ATOM 664 N N . GLY A 1 85 ? -0.419 0.658 10.135 1.00 98.06 85 GLY A N 1
ATOM 665 C CA . GLY A 1 85 ? 0.898 0.015 10.179 1.00 98.06 85 GLY A CA 1
ATOM 666 C C . GLY A 1 85 ? 0.814 -1.507 10.019 1.00 98.06 85 GLY A C 1
ATOM 667 O O . GLY A 1 85 ? 1.637 -2.093 9.320 1.00 98.06 85 GLY A O 1
ATOM 668 N N . SER A 1 86 ? -0.222 -2.132 10.591 1.00 97.94 86 SER A N 1
ATOM 669 C CA . SER A 1 86 ? -0.495 -3.571 10.486 1.00 97.94 86 SER A CA 1
ATOM 670 C C . SER A 1 86 ? -0.728 -4.005 9.032 1.00 97.94 86 SER A C 1
ATOM 672 O O . SER A 1 86 ? -0.104 -4.953 8.557 1.00 97.94 86 SER A O 1
ATOM 674 N N . VAL A 1 87 ? -1.573 -3.277 8.290 1.00 98.38 87 VAL A N 1
ATOM 675 C CA . VAL A 1 87 ? -1.827 -3.562 6.866 1.00 98.38 87 VAL A CA 1
ATOM 676 C C . VAL A 1 87 ? -0.608 -3.224 6.009 1.00 98.38 87 VAL A C 1
ATOM 678 O O . VAL A 1 87 ? -0.263 -4.006 5.125 1.00 98.38 87 VAL A O 1
ATOM 681 N N . GLY A 1 88 ? 0.071 -2.109 6.299 1.00 98.38 88 GLY A N 1
ATOM 682 C CA . GLY A 1 88 ? 1.303 -1.706 5.621 1.00 98.38 88 GLY A CA 1
ATOM 683 C C . GLY A 1 88 ? 2.375 -2.786 5.692 1.00 98.38 88 GLY A C 1
ATOM 684 O O . GLY A 1 88 ? 2.885 -3.205 4.658 1.00 98.38 88 GLY A O 1
ATOM 685 N N . LEU A 1 89 ? 2.660 -3.313 6.885 1.00 98.00 89 LEU A N 1
ATOM 686 C CA . LEU A 1 89 ? 3.637 -4.388 7.062 1.00 98.00 89 LEU A CA 1
ATOM 687 C C . LEU A 1 89 ? 3.267 -5.647 6.266 1.00 98.00 89 LEU A C 1
ATOM 689 O O . LEU A 1 89 ? 4.123 -6.210 5.587 1.00 98.00 89 LEU A O 1
ATOM 693 N N . SER A 1 90 ? 2.007 -6.085 6.328 1.00 98.12 90 SER A N 1
ATOM 694 C CA . SER A 1 90 ? 1.556 -7.265 5.582 1.00 98.12 90 SER A CA 1
ATOM 695 C C . SER A 1 90 ? 1.648 -7.068 4.066 1.00 98.12 90 SER A C 1
ATOM 697 O O . SER A 1 90 ? 2.082 -7.979 3.369 1.00 98.12 90 SER A O 1
ATOM 699 N N . TYR A 1 91 ? 1.301 -5.882 3.560 1.00 98.38 91 TYR A N 1
ATOM 700 C CA . TYR A 1 91 ? 1.490 -5.525 2.154 1.00 98.38 91 TYR A CA 1
ATOM 701 C C . TYR A 1 91 ? 2.972 -5.519 1.757 1.00 98.38 91 TYR A C 1
ATOM 703 O O . TYR A 1 91 ? 3.334 -6.081 0.726 1.00 98.38 91 TYR A O 1
ATOM 711 N N . GLY A 1 92 ? 3.830 -4.900 2.570 1.00 97.94 92 GLY A N 1
ATOM 712 C CA . GLY A 1 92 ? 5.267 -4.833 2.315 1.00 97.94 92 GLY A CA 1
ATOM 713 C C . GLY A 1 92 ? 5.911 -6.217 2.274 1.00 97.94 92 GLY A C 1
ATOM 714 O O . GLY A 1 92 ? 6.761 -6.456 1.426 1.00 97.94 92 GLY A O 1
ATOM 715 N N . ALA A 1 93 ? 5.470 -7.138 3.135 1.00 97.81 93 ALA A N 1
ATOM 716 C CA . ALA A 1 93 ? 5.918 -8.524 3.093 1.00 97.81 93 ALA A CA 1
ATOM 717 C C . ALA A 1 93 ? 5.465 -9.238 1.810 1.00 97.81 93 ALA A C 1
ATOM 719 O O . ALA A 1 93 ? 6.289 -9.845 1.146 1.00 97.81 93 ALA A O 1
ATOM 720 N N . ASP A 1 94 ? 4.190 -9.131 1.435 1.00 96.69 94 ASP A N 1
ATOM 721 C CA . ASP A 1 94 ? 3.633 -9.835 0.269 1.00 96.69 94 ASP A CA 1
ATOM 722 C C . ASP A 1 94 ? 4.192 -9.327 -1.073 1.00 96.69 94 ASP A C 1
ATOM 724 O O . ASP A 1 94 ? 4.514 -10.106 -1.963 1.00 96.69 94 ASP A O 1
ATOM 728 N N . SER A 1 95 ? 4.347 -8.008 -1.209 1.00 96.69 95 SER A N 1
ATOM 729 C CA . SER A 1 95 ? 4.745 -7.361 -2.468 1.00 96.69 95 SER A CA 1
ATOM 730 C C . SER A 1 95 ? 6.262 -7.298 -2.706 1.00 96.69 95 SER A C 1
ATOM 732 O O . SER A 1 95 ? 6.690 -6.777 -3.739 1.00 96.69 95 SER A O 1
ATOM 734 N N . ASN A 1 96 ? 7.093 -7.763 -1.761 1.00 95.12 96 ASN A N 1
ATOM 735 C CA . ASN A 1 96 ? 8.547 -7.550 -1.808 1.00 95.12 96 ASN A CA 1
ATOM 736 C C . ASN A 1 96 ? 9.427 -8.700 -1.321 1.00 95.12 96 ASN A C 1
ATOM 738 O O . ASN A 1 96 ? 10.520 -8.857 -1.867 1.00 95.12 96 ASN A O 1
ATOM 742 N N . LEU A 1 97 ? 9.011 -9.413 -0.268 1.00 82.12 97 LEU A N 1
ATOM 743 C CA . LEU A 1 97 ? 9.805 -10.459 0.388 1.00 82.12 97 LEU A CA 1
ATOM 744 C C . LEU A 1 97 ? 9.470 -11.837 -0.187 1.00 82.12 97 LEU A C 1
ATOM 746 O O . LEU A 1 97 ? 10.426 -12.630 -0.342 1.00 82.12 97 LEU A O 1
#

Mean predicted aligned error: 4.0 Å